Protein AF-A0A845K2T7-F1 (afdb_monomer_lite)

Structure (mmCIF, N/CA/C/O backbone):
data_AF-A0A845K2T7-F1
#
_entry.id   AF-A0A845K2T7-F1
#
loop_
_atom_site.group_PDB
_atom_site.id
_atom_site.type_symbol
_atom_site.label_atom_id
_atom_site.label_alt_id
_atom_site.label_comp_id
_atom_site.label_asym_id
_atom_site.label_entity_id
_atom_site.label_seq_id
_atom_site.pdbx_PDB_ins_code
_atom_site.Cartn_x
_atom_site.Cartn_y
_atom_site.Cartn_z
_atom_site.occupancy
_atom_site.B_iso_or_equiv
_atom_site.auth_seq_id
_atom_site.auth_comp_id
_atom_site.auth_asym_id
_atom_site.auth_atom_id
_atom_site.pdbx_PDB_model_num
ATOM 1 N N . MET A 1 1 ? 11.987 -20.151 -9.238 1.00 46.31 1 MET A N 1
ATOM 2 C CA . MET A 1 1 ? 11.657 -20.018 -10.675 1.00 46.31 1 MET A CA 1
ATOM 3 C C . MET A 1 1 ? 10.766 -18.806 -10.854 1.00 46.31 1 MET A C 1
ATOM 5 O O . MET A 1 1 ? 9.728 -18.728 -10.205 1.00 46.31 1 MET A O 1
ATOM 9 N N . THR A 1 2 ? 11.188 -17.855 -11.682 1.00 58.34 2 THR A N 1
ATOM 10 C CA . THR A 1 2 ? 10.429 -16.642 -12.008 1.00 58.34 2 THR A CA 1
ATOM 11 C C . THR A 1 2 ? 9.110 -17.026 -12.679 1.00 58.34 2 THR A C 1
ATOM 13 O O . THR A 1 2 ? 9.100 -17.749 -13.672 1.00 58.34 2 THR A O 1
ATOM 16 N N . ASN A 1 3 ? 7.977 -16.582 -12.132 1.00 68.25 3 ASN A N 1
ATOM 17 C CA . ASN A 1 3 ? 6.669 -16.871 -12.718 1.00 68.25 3 ASN A CA 1
ATOM 18 C C . ASN A 1 3 ? 6.479 -16.041 -14.001 1.00 68.25 3 ASN A C 1
ATOM 20 O O . ASN A 1 3 ? 6.127 -14.864 -13.932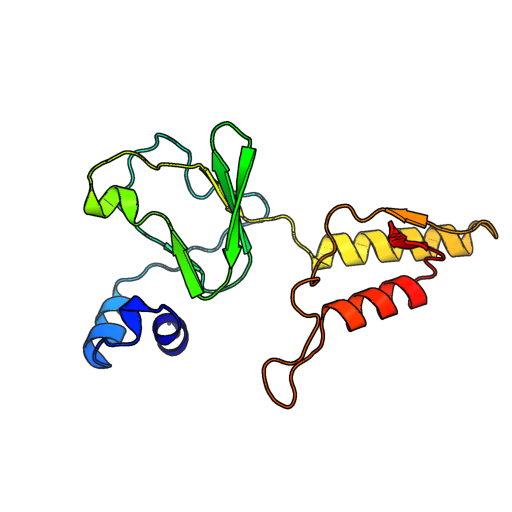 1.00 68.25 3 ASN A O 1
ATOM 24 N N . ILE A 1 4 ? 6.685 -16.664 -15.165 1.00 70.81 4 ILE A N 1
ATOM 25 C CA . ILE A 1 4 ? 6.575 -16.052 -16.505 1.00 70.81 4 ILE A CA 1
ATOM 26 C C . ILE A 1 4 ? 5.217 -15.361 -16.722 1.00 70.81 4 ILE A C 1
ATOM 28 O O . ILE A 1 4 ? 5.139 -14.323 -17.381 1.00 70.81 4 ILE A O 1
ATOM 32 N N . GLN A 1 5 ? 4.140 -15.870 -16.112 1.00 70.50 5 GLN A N 1
ATOM 33 C CA . GLN A 1 5 ? 2.804 -15.264 -16.213 1.00 70.50 5 GLN A CA 1
ATOM 34 C C . GLN A 1 5 ? 2.729 -13.878 -15.559 1.00 70.50 5 GLN A C 1
ATOM 36 O O . GLN A 1 5 ? 1.878 -13.068 -15.924 1.00 70.50 5 GLN A O 1
ATOM 41 N N . SER A 1 6 ? 3.608 -13.583 -14.599 1.00 71.75 6 SER A N 1
ATOM 42 C CA . SER A 1 6 ? 3.699 -12.251 -13.998 1.00 71.75 6 SER A CA 1
ATOM 43 C C . SER A 1 6 ? 4.351 -11.245 -14.948 1.00 71.75 6 SER A C 1
ATOM 45 O O . SER A 1 6 ? 3.901 -10.104 -14.994 1.00 71.75 6 SER A O 1
ATOM 47 N N . LEU A 1 7 ? 5.346 -11.662 -15.742 1.00 77.38 7 LEU A N 1
ATOM 48 C CA . LEU A 1 7 ? 6.029 -10.791 -16.709 1.00 77.38 7 LEU A CA 1
ATOM 49 C C . LEU A 1 7 ? 5.092 -10.358 -17.841 1.00 77.38 7 LEU A C 1
ATOM 51 O O . LEU A 1 7 ? 5.108 -9.200 -18.241 1.00 77.38 7 LEU A O 1
ATOM 55 N N . ARG A 1 8 ? 4.181 -11.241 -18.270 1.00 80.75 8 ARG A N 1
ATOM 56 C CA . ARG A 1 8 ? 3.119 -10.907 -19.235 1.00 80.75 8 ARG A CA 1
ATOM 57 C C . ARG A 1 8 ? 2.141 -9.834 -18.753 1.00 80.75 8 ARG A C 1
ATOM 59 O O . ARG A 1 8 ? 1.311 -9.413 -19.539 1.00 80.75 8 ARG A O 1
ATOM 66 N N . LYS A 1 9 ? 2.163 -9.409 -17.489 1.00 74.94 9 LYS A N 1
ATOM 67 C CA . LYS A 1 9 ? 1.293 -8.315 -17.023 1.00 74.94 9 LYS A CA 1
ATOM 68 C C . LYS A 1 9 ? 1.885 -6.935 -17.273 1.00 74.94 9 LYS A C 1
ATOM 70 O O . LYS A 1 9 ? 1.155 -5.962 -17.169 1.00 74.94 9 LYS A O 1
ATOM 75 N N . VAL A 1 10 ? 3.169 -6.858 -17.607 1.00 78.19 10 VAL A N 1
ATOM 76 C CA . VAL A 1 10 ? 3.847 -5.600 -17.909 1.00 78.19 10 VAL A CA 1
ATOM 77 C C . VAL A 1 10 ? 3.567 -5.230 -19.361 1.00 78.19 10 VAL A C 1
ATOM 79 O O . VAL A 1 10 ? 3.846 -6.027 -20.256 1.00 78.19 10 VAL A O 1
ATOM 82 N N . ASP A 1 11 ? 3.027 -4.035 -19.597 1.00 77.12 11 ASP A N 1
ATOM 83 C CA . ASP A 1 11 ? 2.496 -3.614 -20.903 1.00 77.12 11 ASP A CA 1
ATOM 84 C C . ASP A 1 11 ? 3.467 -3.827 -22.071 1.00 77.12 11 ASP A C 1
ATOM 86 O O . ASP A 1 11 ? 3.087 -4.386 -23.096 1.00 77.12 11 ASP A O 1
ATOM 90 N N . PHE A 1 12 ? 4.744 -3.471 -21.913 1.00 79.69 12 PHE A N 1
ATOM 91 C CA . PHE A 1 12 ? 5.727 -3.626 -22.992 1.00 79.69 12 PHE A CA 1
ATOM 92 C C . PHE A 1 12 ? 6.270 -5.060 -23.146 1.00 79.69 12 PHE A C 1
ATOM 94 O O . PHE A 1 12 ? 6.871 -5.375 -24.170 1.00 79.69 12 PHE A O 1
ATOM 101 N N . LEU A 1 13 ? 6.062 -5.940 -22.157 1.00 83.88 13 LEU A N 1
ATOM 102 C CA . LEU A 1 13 ? 6.457 -7.355 -22.218 1.00 83.88 13 LEU A CA 1
ATOM 103 C C . LEU A 1 13 ? 5.337 -8.253 -22.762 1.00 83.88 13 LEU A C 1
ATOM 105 O O . LEU A 1 13 ? 5.595 -9.392 -23.148 1.00 83.88 13 LEU A O 1
ATOM 109 N N . GLN A 1 14 ? 4.094 -7.764 -22.804 1.00 82.31 14 GLN A N 1
ATOM 110 C CA . GLN A 1 14 ? 2.931 -8.523 -23.276 1.00 82.31 14 GLN A CA 1
ATOM 111 C C . GLN A 1 14 ? 3.095 -9.049 -24.706 1.00 82.31 14 GLN A C 1
ATOM 113 O O . GLN A 1 14 ? 2.651 -10.161 -25.006 1.00 82.31 14 GLN A O 1
ATOM 118 N N . SER A 1 15 ? 3.732 -8.259 -25.571 1.00 84.44 15 SER A N 1
ATOM 119 C CA . SER A 1 15 ? 3.932 -8.556 -26.992 1.00 84.44 15 SER A CA 1
ATOM 120 C C . SER A 1 15 ? 5.115 -9.483 -27.273 1.00 84.44 15 SER A C 1
ATOM 122 O O . SER A 1 15 ? 5.275 -9.925 -28.411 1.00 84.44 15 SER A O 1
ATOM 124 N N . LEU A 1 16 ? 5.940 -9.795 -26.267 1.00 85.31 16 LEU A N 1
ATOM 125 C CA . LEU A 1 16 ? 7.111 -10.637 -26.470 1.00 85.31 16 LEU A CA 1
ATOM 126 C C . LEU A 1 16 ? 6.719 -12.112 -26.701 1.00 85.31 16 LEU A C 1
ATOM 128 O O . LEU A 1 16 ? 5.821 -12.640 -26.026 1.00 85.31 16 LEU A O 1
ATOM 132 N N . PRO A 1 17 ? 7.412 -12.804 -27.627 1.00 89.06 17 PRO A N 1
ATOM 133 C CA . PRO A 1 17 ? 7.324 -14.252 -27.789 1.00 89.06 17 PRO A CA 1
ATOM 134 C C . PRO A 1 17 ? 7.583 -15.016 -26.479 1.00 89.06 17 PRO A C 1
ATOM 136 O O . PRO A 1 17 ? 8.271 -14.533 -25.579 1.00 89.06 17 PRO A O 1
ATOM 139 N N . GLY A 1 18 ? 7.002 -16.213 -26.345 1.00 84.62 18 GLY A N 1
ATOM 140 C CA . GLY A 1 18 ? 7.085 -16.999 -25.104 1.00 84.62 18 GLY A CA 1
ATOM 141 C C . GLY A 1 18 ? 8.514 -17.399 -24.722 1.00 84.62 18 GLY A C 1
ATOM 142 O O . GLY A 1 18 ? 8.890 -17.276 -23.562 1.00 84.62 18 GLY A O 1
ATOM 143 N N . ASP A 1 19 ? 9.313 -17.786 -25.708 1.00 88.06 19 ASP A N 1
ATOM 144 C CA . ASP A 1 19 ? 10.741 -18.091 -25.595 1.00 88.06 19 ASP A CA 1
ATOM 145 C C . ASP A 1 19 ? 11.577 -16.860 -25.202 1.00 88.06 19 ASP A C 1
ATOM 147 O O . ASP A 1 19 ? 12.464 -16.952 -24.353 1.00 88.06 19 ASP A O 1
ATOM 151 N N . ALA A 1 20 ? 11.255 -15.682 -25.745 1.00 85.25 20 ALA A N 1
ATOM 152 C CA . ALA A 1 20 ? 11.899 -14.427 -25.353 1.00 85.25 20 ALA A CA 1
ATOM 153 C C . ALA A 1 20 ? 11.602 -14.061 -23.886 1.00 85.25 20 ALA A C 1
ATOM 155 O O . ALA A 1 20 ? 12.492 -13.612 -23.162 1.00 85.25 20 ALA A O 1
ATOM 156 N N . LEU A 1 21 ? 10.366 -14.287 -23.424 1.00 84.31 21 LEU A N 1
ATOM 157 C CA . LEU A 1 21 ? 9.974 -14.081 -22.025 1.00 84.31 21 LEU A CA 1
ATOM 158 C C . LEU A 1 21 ? 10.633 -15.082 -21.074 1.00 84.31 21 LEU A C 1
ATOM 160 O O . LEU A 1 21 ? 11.005 -14.707 -19.963 1.00 84.31 21 LEU A O 1
ATOM 164 N N . GLU A 1 22 ? 10.773 -16.339 -21.493 1.00 84.94 22 GLU A N 1
ATOM 165 C CA . GLU A 1 22 ? 11.497 -17.366 -20.739 1.00 84.94 22 GLU A CA 1
ATOM 166 C C . GLU A 1 22 ? 12.966 -16.994 -20.567 1.00 84.94 22 GLU A C 1
ATOM 168 O O . GLU A 1 22 ? 13.476 -17.008 -19.446 1.00 84.94 22 GLU A O 1
ATOM 173 N N . ASN A 1 23 ? 13.613 -16.580 -21.656 1.00 86.06 23 ASN A N 1
ATOM 174 C CA . ASN A 1 23 ? 15.002 -16.142 -21.643 1.00 86.06 23 ASN A CA 1
ATOM 175 C C . ASN A 1 23 ? 15.193 -14.891 -20.766 1.00 86.06 23 ASN A C 1
ATOM 177 O O . ASN A 1 23 ? 16.109 -14.832 -19.946 1.00 86.06 23 ASN A O 1
ATOM 181 N N . LEU A 1 24 ? 14.288 -13.911 -20.849 1.00 84.44 24 LEU A N 1
ATOM 182 C CA . LEU A 1 24 ? 14.316 -12.760 -19.946 1.00 84.44 24 LEU A CA 1
ATOM 183 C C . LEU A 1 24 ? 14.172 -13.210 -18.484 1.00 84.44 24 LEU A C 1
ATOM 185 O O . LEU A 1 24 ? 14.981 -12.845 -17.635 1.00 84.44 24 LEU A O 1
ATOM 189 N N . GLY A 1 25 ? 13.186 -14.065 -18.202 1.00 82.88 25 GLY A N 1
ATOM 190 C CA . GLY A 1 25 ? 12.905 -14.573 -16.863 1.00 82.88 25 GLY A CA 1
ATOM 191 C C . GLY A 1 25 ? 14.048 -15.378 -16.239 1.00 82.88 25 GLY A C 1
ATOM 192 O O . GLY A 1 25 ? 14.179 -15.349 -15.013 1.00 82.88 25 GLY A O 1
ATOM 193 N N . SER A 1 26 ? 14.878 -16.058 -17.042 1.00 85.06 26 SER A N 1
ATOM 194 C CA . SER A 1 26 ? 16.061 -16.792 -16.565 1.00 85.06 26 SER A CA 1
ATOM 195 C C . SER A 1 26 ? 17.245 -15.893 -16.210 1.00 85.06 26 SER A C 1
ATOM 197 O O . SER A 1 26 ? 18.111 -16.317 -15.450 1.00 85.06 26 SER A O 1
ATOM 199 N N . HIS A 1 27 ? 17.277 -14.661 -16.725 1.00 86.12 27 HIS A N 1
ATOM 200 C CA . HIS A 1 27 ? 18.320 -13.670 -16.438 1.00 86.12 27 HIS A CA 1
ATOM 201 C C . HIS A 1 27 ? 17.872 -12.600 -15.429 1.00 86.12 27 HIS A C 1
ATOM 203 O O . HIS A 1 27 ? 18.657 -11.730 -15.057 1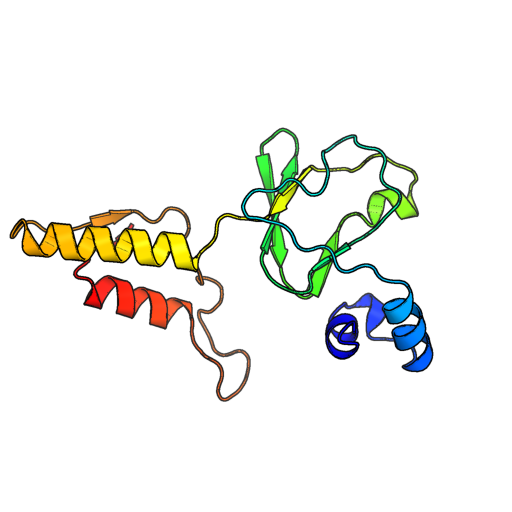.00 86.12 27 HIS A O 1
ATOM 209 N N . CYS A 1 28 ? 16.619 -12.650 -14.969 1.00 85.25 28 CYS A N 1
ATOM 210 C CA . CYS A 1 28 ? 16.121 -11.769 -13.920 1.00 85.25 28 CYS A CA 1
ATOM 211 C C . CYS A 1 28 ? 16.477 -12.293 -12.523 1.00 85.25 28 CYS A C 1
ATOM 213 O O . CYS A 1 28 ? 16.204 -13.447 -12.188 1.00 85.25 28 CYS A O 1
ATOM 215 N N . THR A 1 29 ? 16.965 -11.398 -11.668 1.00 88.00 29 THR A N 1
ATOM 216 C CA . THR A 1 29 ? 17.108 -11.647 -10.230 1.00 88.00 29 THR A CA 1
ATOM 217 C C . THR A 1 29 ? 15.855 -11.179 -9.499 1.00 88.00 29 THR A C 1
ATOM 219 O O . THR A 1 29 ? 15.371 -10.067 -9.717 1.00 88.00 29 THR A O 1
ATOM 222 N N . VAL A 1 30 ? 15.318 -12.023 -8.617 1.00 87.38 30 VAL A N 1
ATOM 223 C CA . VAL A 1 30 ? 14.222 -11.634 -7.723 1.00 87.38 30 VAL A CA 1
ATOM 224 C C . VAL A 1 30 ? 14.818 -10.931 -6.509 1.00 87.38 30 VAL A C 1
ATOM 226 O O . VAL A 1 30 ? 15.630 -11.515 -5.796 1.00 87.38 30 VAL A O 1
ATOM 229 N N . HIS A 1 31 ? 14.403 -9.687 -6.282 1.00 89.12 31 HIS A N 1
ATOM 230 C CA . HIS A 1 31 ? 14.760 -8.914 -5.097 1.00 89.12 31 HIS A CA 1
ATOM 231 C C . HIS A 1 31 ? 13.560 -8.853 -4.155 1.00 89.12 31 HIS A C 1
ATOM 233 O O . HIS A 1 31 ? 12.506 -8.332 -4.523 1.00 89.12 31 HIS A O 1
ATOM 239 N N . GLU A 1 32 ? 13.728 -9.378 -2.946 1.00 90.38 32 GLU A N 1
ATOM 240 C CA . GLU A 1 32 ? 12.775 -9.194 -1.856 1.00 90.38 32 GLU A CA 1
ATOM 241 C C . GLU A 1 32 ? 13.215 -7.993 -1.022 1.00 90.38 32 GLU A C 1
ATOM 243 O O . GLU A 1 32 ? 14.387 -7.861 -0.673 1.00 90.38 32 GLU A O 1
ATOM 248 N N . LEU A 1 33 ? 12.276 -7.090 -0.750 1.00 89.62 33 LEU A N 1
ATOM 249 C CA . LEU A 1 33 ? 12.515 -5.910 0.069 1.00 89.62 33 LEU A CA 1
ATOM 250 C C . LEU A 1 33 ? 11.806 -6.090 1.401 1.00 89.62 33 LEU A C 1
ATOM 252 O O . LEU A 1 33 ? 10.607 -6.378 1.436 1.00 89.62 33 LEU A O 1
ATOM 256 N N . GLU A 1 34 ? 12.537 -5.859 2.487 1.00 89.06 34 GLU A N 1
ATOM 257 C CA . GLU A 1 34 ? 11.918 -5.669 3.791 1.00 89.06 34 GLU A CA 1
ATOM 258 C C . GLU A 1 34 ? 11.117 -4.364 3.810 1.00 89.06 34 GLU A C 1
ATOM 260 O O . GLU A 1 34 ? 11.187 -3.538 2.896 1.00 89.06 34 GLU A O 1
ATOM 265 N N . LYS A 1 35 ? 10.316 -4.178 4.856 1.00 85.44 35 LYS A N 1
ATOM 266 C CA . LYS A 1 35 ? 9.468 -2.996 5.037 1.00 85.44 35 LYS A CA 1
ATOM 267 C C . LYS A 1 35 ? 10.337 -1.744 5.124 1.00 85.44 35 LYS A C 1
ATOM 269 O O . LYS A 1 35 ? 11.391 -1.768 5.747 1.00 85.44 35 LYS A O 1
ATOM 274 N N . GLU A 1 36 ? 9.890 -0.668 4.484 1.00 87.25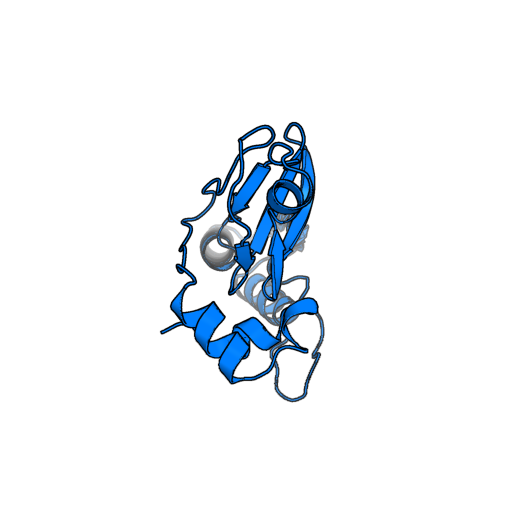 36 GLU A N 1
ATOM 275 C CA . GLU A 1 36 ? 10.574 0.637 4.465 1.00 87.25 36 GLU A CA 1
ATOM 276 C 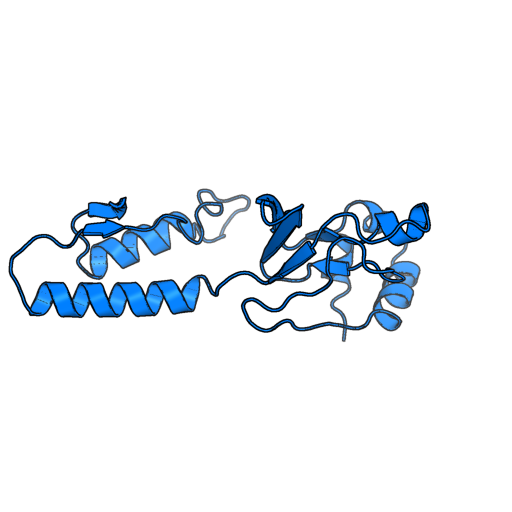C . GLU A 1 36 ? 12.011 0.642 3.913 1.00 87.25 36 GLU A C 1
ATOM 278 O O . GLU A 1 36 ? 12.732 1.632 4.040 1.00 87.25 36 GLU A O 1
ATOM 283 N N . THR A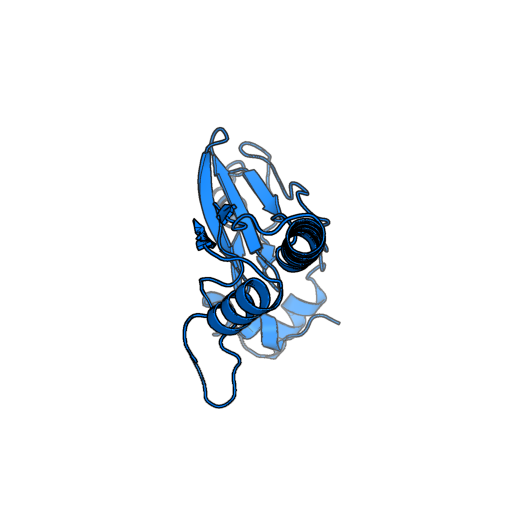 1 37 ? 12.425 -0.432 3.245 1.00 93.62 37 THR A N 1
ATOM 284 C CA . THR A 1 37 ? 13.743 -0.532 2.622 1.00 93.62 37 THR A CA 1
ATOM 285 C C . THR A 1 37 ? 13.797 0.327 1.366 1.00 93.62 37 THR A C 1
ATOM 287 O O . THR A 1 37 ? 12.948 0.219 0.477 1.00 93.62 37 THR A O 1
ATOM 290 N N . VAL A 1 38 ? 14.821 1.175 1.280 1.00 94.75 38 VAL A N 1
ATOM 291 C CA . VAL A 1 38 ? 15.131 1.957 0.080 1.00 94.75 38 VAL A CA 1
ATOM 292 C C . VAL A 1 38 ? 15.767 1.035 -0.958 1.00 94.75 38 VAL A C 1
ATOM 294 O O . VAL A 1 38 ? 16.798 0.426 -0.696 1.00 94.75 38 VAL A O 1
ATOM 297 N N . LEU A 1 39 ? 15.145 0.937 -2.132 1.00 95.19 39 LEU A N 1
ATOM 298 C CA . LEU A 1 39 ? 15.660 0.165 -3.261 1.00 95.19 39 LEU A CA 1
ATOM 299 C C . LEU A 1 39 ? 16.785 0.917 -3.988 1.00 95.19 39 LEU A C 1
ATOM 301 O O . LEU A 1 39 ? 17.774 0.301 -4.367 1.00 95.19 39 LEU A O 1
ATOM 305 N N . PHE A 1 40 ? 16.616 2.225 -4.195 1.00 95.69 40 PHE A N 1
ATOM 306 C CA . PHE A 1 40 ? 17.641 3.144 -4.708 1.00 95.69 40 PHE A CA 1
ATOM 307 C C . PHE A 1 40 ? 17.267 4.594 -4.382 1.00 95.69 40 PHE A C 1
ATOM 309 O O . PHE A 1 40 ? 16.091 4.894 -4.133 1.00 95.69 40 PHE A O 1
ATOM 316 N N . GLN A 1 41 ? 18.254 5.491 -4.401 1.00 96.12 41 GLN A N 1
ATOM 317 C CA . GLN A 1 41 ? 18.069 6.915 -4.092 1.00 96.12 41 GLN A CA 1
ATOM 318 C C . GLN A 1 41 ? 18.058 7.806 -5.338 1.00 96.12 41 GLN A C 1
ATOM 320 O O . GLN A 1 41 ? 18.645 7.469 -6.363 1.00 96.12 41 GLN A O 1
ATOM 325 N N . ASP A 1 42 ? 17.395 8.962 -5.241 1.00 95.38 42 ASP A N 1
ATOM 326 C CA . ASP A 1 42 ? 17.488 10.038 -6.235 1.00 95.38 42 ASP A CA 1
ATOM 327 C C . ASP A 1 42 ? 18.951 10.476 -6.417 1.00 95.38 42 ASP A C 1
ATOM 329 O O . ASP A 1 42 ? 19.690 10.634 -5.445 1.00 95.38 42 ASP A O 1
ATOM 333 N N . GLY A 1 43 ? 19.376 10.643 -7.667 1.00 93.62 43 GLY A N 1
ATOM 334 C CA . GLY A 1 43 ? 20.749 10.995 -8.024 1.00 93.62 43 GLY A CA 1
ATOM 335 C C . GLY A 1 43 ? 21.756 9.838 -8.015 1.00 93.62 43 GLY A C 1
ATOM 336 O O . GLY A 1 43 ? 22.903 10.055 -8.401 1.00 93.62 43 GLY A O 1
ATOM 337 N N . GLU A 1 44 ? 21.367 8.621 -7.626 1.00 94.25 44 GLU A N 1
ATOM 338 C CA . GLU A 1 44 ? 22.241 7.442 -7.700 1.00 94.25 44 GLU A CA 1
ATOM 339 C C . GLU A 1 44 ? 22.433 6.983 -9.158 1.00 94.25 44 GLU A C 1
ATOM 341 O O . GLU A 1 44 ? 21.517 7.072 -9.975 1.00 94.25 44 GLU A O 1
ATOM 346 N N . GLU A 1 45 ? 23.607 6.465 -9.519 1.00 93.00 45 GLU A N 1
ATOM 347 C CA . GLU A 1 45 ? 23.804 5.842 -10.835 1.00 93.00 45 GLU A CA 1
ATOM 348 C C . GLU A 1 45 ? 23.042 4.511 -10.921 1.00 93.00 45 GLU A C 1
ATOM 350 O O . GLU A 1 45 ? 23.081 3.688 -10.007 1.00 93.00 45 GLU A O 1
ATOM 355 N N . GLY A 1 46 ? 22.324 4.280 -12.023 1.00 87.38 46 GLY A N 1
ATOM 356 C CA . GLY A 1 46 ? 21.412 3.142 -12.147 1.00 87.38 46 GLY A CA 1
ATOM 357 C C . GLY A 1 46 ? 21.612 2.333 -13.422 1.00 87.38 46 GLY A C 1
ATOM 358 O O . GLY A 1 46 ? 21.291 2.809 -14.506 1.00 87.38 46 GLY A O 1
ATOM 359 N N . SER A 1 47 ? 22.019 1.070 -13.294 1.00 88.19 47 SER A N 1
ATOM 360 C CA . SER A 1 47 ? 22.219 0.139 -14.421 1.00 88.19 47 SER A CA 1
ATOM 361 C C . SER A 1 47 ? 21.148 -0.952 -14.546 1.00 88.19 47 SER A C 1
ATOM 363 O O . SER A 1 47 ? 21.265 -1.837 -15.392 1.00 88.19 47 SER A O 1
ATOM 365 N N . SER A 1 48 ? 20.082 -0.871 -13.745 1.00 90.06 48 SER A N 1
ATOM 366 C CA . SER A 1 48 ? 19.007 -1.872 -13.709 1.00 90.06 48 SER A CA 1
ATOM 367 C C . SER A 1 48 ? 17.628 -1.225 -13.683 1.00 90.06 48 SER A C 1
ATOM 369 O O . SER A 1 48 ? 17.443 -0.180 -13.053 1.00 90.06 48 SER A O 1
ATOM 371 N N . MET A 1 49 ? 16.645 -1.886 -14.291 1.00 90.94 49 MET A N 1
ATOM 372 C CA . MET A 1 49 ? 15.224 -1.602 -14.085 1.00 90.94 49 MET A CA 1
ATOM 373 C C . MET A 1 49 ? 14.576 -2.718 -13.271 1.00 90.94 49 MET A C 1
ATOM 375 O O . MET A 1 49 ? 15.059 -3.850 -13.263 1.00 90.94 49 MET A O 1
ATOM 379 N N . TYR A 1 50 ? 13.461 -2.405 -12.620 1.00 92.19 50 TYR A N 1
ATOM 380 C CA . TYR A 1 50 ? 12.743 -3.349 -11.772 1.00 92.19 50 TYR A CA 1
ATOM 381 C C . TYR A 1 50 ? 11.288 -3.447 -12.199 1.00 92.19 50 TYR A C 1
ATOM 383 O O . TYR A 1 50 ? 10.665 -2.454 -12.571 1.00 92.19 50 TYR A O 1
ATOM 391 N N . ILE A 1 51 ? 10.749 -4.659 -12.103 1.00 90.19 51 ILE A N 1
ATOM 392 C CA . ILE A 1 51 ? 9.336 -4.965 -12.316 1.00 90.19 51 ILE A CA 1
ATOM 393 C C . ILE A 1 51 ? 8.758 -5.382 -10.972 1.00 90.19 51 ILE A C 1
ATOM 395 O O . ILE A 1 51 ? 9.297 -6.264 -10.300 1.00 90.19 51 ILE A O 1
ATOM 399 N N . ILE A 1 52 ? 7.638 -4.783 -10.586 1.00 90.19 52 ILE A N 1
ATOM 400 C CA . ILE A 1 52 ? 7.010 -5.072 -9.301 1.00 90.19 52 ILE A CA 1
ATOM 401 C C . ILE A 1 52 ? 6.142 -6.321 -9.453 1.00 90.19 52 ILE A C 1
ATOM 403 O O . ILE A 1 52 ? 5.094 -6.314 -10.100 1.00 90.19 52 ILE A O 1
ATOM 407 N N . LEU A 1 53 ? 6.575 -7.423 -8.843 1.00 85.31 53 LEU A N 1
ATOM 408 C CA . LEU A 1 53 ? 5.849 -8.699 -8.886 1.00 85.31 53 LEU A CA 1
ATOM 409 C C . LEU A 1 53 ? 4.734 -8.781 -7.830 1.00 85.31 53 LEU A C 1
ATOM 411 O O . LEU A 1 53 ? 3.727 -9.480 -8.025 1.00 85.31 53 LEU A O 1
ATOM 415 N N . SER A 1 54 ? 4.906 -8.061 -6.722 1.00 81.94 54 SER A N 1
ATOM 416 C CA . SER A 1 54 ? 3.988 -7.981 -5.585 1.00 81.94 54 SER A CA 1
ATOM 417 C C . SER A 1 54 ? 4.321 -6.781 -4.701 1.00 81.94 54 SER A C 1
ATOM 419 O O . SER A 1 54 ? 5.445 -6.290 -4.726 1.00 81.94 54 SER A O 1
ATOM 421 N N . GLY A 1 55 ? 3.356 -6.366 -3.882 1.00 83.25 55 GLY A N 1
ATOM 422 C CA . GLY A 1 55 ? 3.528 -5.258 -2.947 1.00 83.25 55 GLY A CA 1
ATOM 423 C C . GLY A 1 55 ? 3.311 -3.889 -3.585 1.00 83.25 55 GLY A C 1
ATOM 424 O O . GLY A 1 55 ? 2.734 -3.761 -4.670 1.00 83.25 55 GLY A O 1
ATOM 425 N N . GLU A 1 56 ? 3.749 -2.878 -2.851 1.00 87.69 56 GLU A N 1
ATOM 426 C CA . GLU A 1 56 ? 3.637 -1.467 -3.185 1.00 87.69 56 GLU A CA 1
ATOM 427 C C . GLU A 1 56 ? 4.986 -0.800 -2.903 1.00 87.69 56 GLU A C 1
ATOM 429 O O . GLU A 1 56 ? 5.639 -1.098 -1.900 1.00 87.69 56 GLU A O 1
ATOM 434 N N . LEU A 1 57 ? 5.398 0.097 -3.794 1.00 92.69 57 LEU A N 1
ATOM 435 C CA . LEU A 1 57 ? 6.573 0.941 -3.627 1.00 92.69 57 LEU A CA 1
ATOM 436 C C . LEU A 1 57 ? 6.152 2.410 -3.648 1.00 92.69 57 LEU A C 1
ATOM 438 O O . LEU A 1 57 ? 5.297 2.817 -4.438 1.00 92.69 57 LEU A O 1
ATOM 442 N N . ILE A 1 58 ? 6.786 3.210 -2.802 1.00 93.75 58 ILE A N 1
ATOM 443 C CA . ILE A 1 58 ? 6.674 4.667 -2.796 1.00 93.75 58 ILE A CA 1
ATOM 444 C C . ILE A 1 58 ? 7.805 5.236 -3.644 1.00 93.75 58 ILE A C 1
ATOM 446 O O . ILE A 1 58 ? 8.964 4.857 -3.474 1.00 93.75 58 ILE A O 1
ATOM 450 N N . VAL A 1 59 ? 7.457 6.165 -4.528 1.00 95.50 59 VAL A N 1
ATOM 451 C CA . VAL A 1 59 ? 8.388 6.959 -5.326 1.00 95.50 59 VAL A CA 1
ATOM 452 C C . VAL A 1 59 ? 8.381 8.377 -4.772 1.00 95.50 59 VAL A C 1
ATOM 454 O O . VAL A 1 59 ? 7.331 9.026 -4.731 1.00 95.50 59 VAL A O 1
ATOM 457 N N . SER A 1 60 ? 9.541 8.870 -4.356 1.00 95.94 60 SER A N 1
ATOM 458 C CA . SER A 1 60 ? 9.693 10.210 -3.798 1.00 95.94 60 SER A CA 1
ATOM 459 C C . SER A 1 60 ? 10.820 10.991 -4.458 1.00 95.94 60 SER A C 1
ATOM 461 O O . SER A 1 60 ? 11.820 10.430 -4.895 1.00 95.94 60 SER A O 1
ATOM 463 N N . LYS A 1 61 ? 10.660 12.310 -4.517 1.00 94.25 61 LYS A N 1
ATOM 464 C CA . LYS A 1 61 ? 11.666 13.250 -5.003 1.00 94.25 61 LYS A CA 1
ATOM 465 C C . LYS A 1 61 ? 11.805 14.387 -4.005 1.00 94.25 61 LYS A C 1
ATOM 467 O O . LYS A 1 61 ? 10.791 14.907 -3.551 1.00 94.25 61 LYS A O 1
ATOM 472 N N . ASP A 1 62 ? 13.036 14.710 -3.613 1.00 91.56 62 ASP A N 1
ATOM 473 C CA . ASP A 1 62 ? 13.317 15.717 -2.576 1.00 91.56 62 ASP A CA 1
ATOM 474 C C . ASP A 1 62 ? 12.529 15.473 -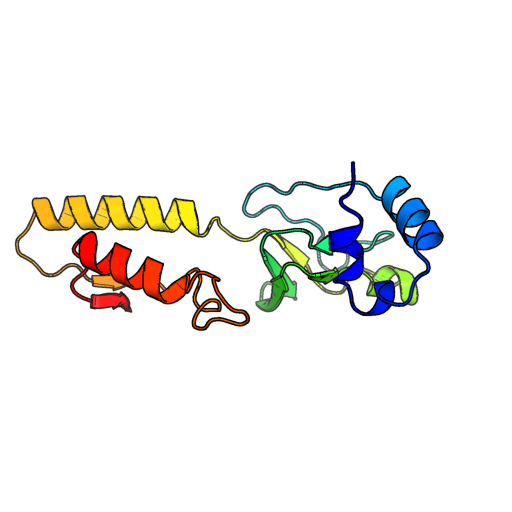1.268 1.00 91.56 62 ASP A C 1
ATOM 476 O O . ASP A 1 62 ? 12.053 16.390 -0.605 1.00 91.56 62 ASP A O 1
ATOM 480 N N . GLY A 1 63 ? 12.327 14.196 -0.919 1.00 87.38 63 GLY A N 1
ATOM 481 C CA . GLY A 1 63 ? 11.538 13.774 0.245 1.00 87.38 63 GLY A CA 1
ATOM 482 C C . GLY A 1 63 ? 10.015 13.833 0.064 1.00 87.38 63 GLY A C 1
ATOM 483 O O . GLY A 1 63 ? 9.287 13.334 0.919 1.00 87.38 63 GLY A O 1
ATOM 484 N N . ILE A 1 64 ? 9.519 14.370 -1.051 1.00 91.38 64 ILE A N 1
ATOM 485 C CA . ILE A 1 64 ? 8.091 14.470 -1.361 1.00 91.38 64 ILE A CA 1
ATOM 486 C C . ILE A 1 64 ? 7.652 13.213 -2.110 1.00 91.38 64 ILE A C 1
ATOM 488 O O . ILE A 1 64 ? 8.229 12.861 -3.137 1.00 91.38 64 ILE A O 1
ATOM 492 N N . GLU A 1 65 ? 6.624 12.522 -1.616 1.00 92.62 65 GLU A N 1
ATOM 493 C CA . GLU A 1 65 ? 6.008 11.407 -2.339 1.00 92.62 65 GLU A CA 1
ATOM 494 C C . GLU A 1 65 ? 5.333 11.927 -3.617 1.00 92.62 65 GLU A C 1
ATOM 496 O O . GLU A 1 65 ? 4.393 12.717 -3.558 1.00 92.62 65 GLU A O 1
ATOM 501 N N . ILE A 1 66 ? 5.823 11.482 -4.777 1.00 94.44 66 ILE A N 1
ATOM 502 C CA . ILE A 1 66 ? 5.317 11.902 -6.091 1.00 94.44 66 ILE A CA 1
ATOM 503 C C . ILE A 1 66 ? 4.429 10.842 -6.737 1.00 94.44 66 ILE A C 1
ATOM 505 O O . ILE A 1 66 ? 3.598 11.166 -7.585 1.00 94.44 66 ILE A O 1
ATOM 509 N N . ALA A 1 67 ? 4.604 9.572 -6.365 1.00 91.00 67 ALA A N 1
ATOM 510 C CA . ALA A 1 67 ? 3.752 8.492 -6.829 1.00 91.00 67 ALA A CA 1
ATOM 511 C C . ALA A 1 67 ? 3.896 7.226 -5.978 1.00 91.00 67 ALA A C 1
ATOM 513 O O . ALA A 1 67 ? 4.885 7.022 -5.278 1.00 91.00 67 ALA A O 1
ATOM 514 N N . ARG A 1 68 ? 2.939 6.315 -6.149 1.00 91.19 68 ARG A N 1
ATOM 515 C CA . ARG A 1 68 ? 3.033 4.915 -5.724 1.00 91.19 68 ARG A CA 1
ATOM 516 C C . ARG A 1 68 ? 3.072 4.002 -6.943 1.00 91.19 68 ARG A C 1
ATOM 518 O O . ARG A 1 68 ? 2.546 4.350 -8.006 1.00 91.19 68 ARG A O 1
ATOM 525 N N . ARG A 1 69 ? 3.731 2.858 -6.797 1.00 92.00 69 ARG A N 1
ATOM 526 C CA . ARG A 1 69 ? 3.869 1.826 -7.827 1.00 92.00 69 ARG A CA 1
ATOM 527 C C . ARG A 1 69 ? 3.447 0.484 -7.257 1.00 92.00 69 ARG A C 1
ATOM 529 O O . ARG A 1 69 ? 3.755 0.169 -6.111 1.00 92.00 69 ARG A O 1
ATOM 536 N N . TYR A 1 70 ? 2.734 -0.293 -8.053 1.00 88.31 70 TYR A N 1
ATOM 537 C CA . TYR A 1 70 ? 2.087 -1.530 -7.636 1.00 88.31 70 TYR A CA 1
ATOM 538 C C . TYR A 1 70 ? 2.513 -2.687 -8.526 1.00 88.31 70 TYR A C 1
ATOM 540 O O . TYR A 1 70 ? 3.217 -2.523 -9.519 1.00 88.31 70 TYR A O 1
ATOM 548 N N . LYS A 1 71 ? 2.044 -3.885 -8.179 1.00 86.00 71 LYS A N 1
ATOM 549 C CA . LYS A 1 71 ? 2.213 -5.076 -9.007 1.00 86.00 71 LYS A CA 1
ATOM 550 C C . LYS A 1 71 ? 1.873 -4.816 -10.482 1.00 86.00 71 LYS A C 1
ATOM 552 O O . LYS A 1 71 ? 0.737 -4.471 -10.794 1.00 86.00 71 LYS A O 1
ATOM 557 N N . GLY A 1 72 ? 2.821 -5.122 -11.364 1.00 83.69 72 GLY A N 1
ATOM 558 C CA . GLY A 1 72 ? 2.716 -4.928 -12.812 1.00 83.69 72 GLY A CA 1
ATOM 559 C C . GLY A 1 72 ? 3.379 -3.642 -13.307 1.00 83.69 72 GLY A C 1
ATOM 560 O O . GLY A 1 72 ? 3.771 -3.593 -14.470 1.00 83.69 72 GLY A O 1
ATOM 561 N N . ASP A 1 73 ? 3.581 -2.657 -12.430 1.00 89.19 73 ASP A N 1
ATOM 562 C CA . ASP A 1 73 ? 4.345 -1.460 -12.764 1.00 89.19 73 ASP A CA 1
ATOM 563 C C . ASP A 1 73 ? 5.850 -1.772 -12.820 1.00 89.19 73 ASP A C 1
ATOM 565 O O . ASP A 1 73 ? 6.344 -2.760 -12.260 1.00 89.19 73 ASP A O 1
ATOM 569 N N . TYR A 1 74 ? 6.592 -0.882 -13.472 1.00 90.88 74 TYR A N 1
ATOM 570 C CA . TYR A 1 74 ? 8.047 -0.909 -13.548 1.00 90.88 74 TYR A CA 1
ATOM 571 C C . TYR A 1 74 ? 8.641 0.443 -13.140 1.00 90.88 74 TYR A C 1
ATOM 573 O O . TYR A 1 74 ? 7.953 1.468 -13.128 1.00 90.88 74 TYR A O 1
ATOM 581 N N . ILE A 1 75 ? 9.917 0.421 -12.760 1.00 93.25 75 ILE A N 1
ATOM 582 C CA . ILE A 1 75 ? 10.681 1.587 -12.305 1.00 93.25 75 ILE A CA 1
ATOM 583 C C . ILE A 1 75 ? 12.148 1.477 -12.722 1.00 93.25 75 ILE A C 1
ATOM 585 O O . ILE A 1 75 ? 12.671 0.383 -12.952 1.00 93.25 75 ILE A O 1
ATOM 589 N N . GLY A 1 76 ? 12.843 2.613 -12.716 1.00 90.81 76 GLY A N 1
ATOM 590 C CA . GLY A 1 76 ? 14.286 2.664 -12.944 1.00 90.81 76 GLY A CA 1
ATOM 591 C C . GLY A 1 76 ? 14.688 2.495 -14.412 1.00 90.81 76 GLY A C 1
ATOM 592 O O . GLY A 1 76 ? 15.868 2.370 -14.711 1.00 90.81 76 GLY A O 1
ATOM 593 N N . GLU A 1 77 ? 13.729 2.521 -15.331 1.00 90.25 77 GLU A N 1
ATOM 594 C CA . GLU A 1 77 ? 13.938 2.447 -16.776 1.00 90.25 77 GLU A CA 1
ATOM 595 C C . GLU A 1 77 ? 14.656 3.684 -17.328 1.00 90.25 77 GLU A C 1
ATOM 597 O O . GLU A 1 77 ? 15.439 3.585 -18.272 1.00 90.25 77 GLU A O 1
ATOM 602 N N . MET A 1 78 ? 14.434 4.854 -16.721 1.00 85.88 78 MET A N 1
ATOM 603 C CA . MET A 1 78 ? 14.983 6.119 -17.216 1.00 85.88 78 MET A CA 1
ATOM 604 C C . MET A 1 78 ? 16.514 6.150 -17.206 1.00 85.88 78 MET A C 1
ATOM 606 O O . MET A 1 78 ? 17.118 6.728 -18.113 1.00 85.88 78 MET A O 1
ATOM 610 N N . SER A 1 79 ? 17.144 5.515 -16.213 1.00 86.38 79 SER A N 1
ATOM 611 C CA . SER A 1 79 ? 18.606 5.486 -16.123 1.00 86.38 79 SER A CA 1
ATOM 612 C C . SER A 1 79 ? 19.234 4.616 -17.216 1.00 86.38 79 SER A C 1
ATOM 614 O O . SER A 1 79 ? 20.349 4.892 -17.648 1.00 86.38 79 SER A O 1
ATOM 616 N N . LEU A 1 80 ? 18.484 3.643 -17.750 1.00 84.88 80 LEU A N 1
ATOM 617 C CA . LEU A 1 80 ? 18.920 2.792 -18.860 1.00 84.88 80 LEU A CA 1
ATOM 618 C C . LEU A 1 80 ? 18.826 3.490 -20.220 1.00 84.88 80 LEU A C 1
ATOM 620 O O . LEU A 1 80 ? 19.711 3.336 -21.054 1.00 84.88 80 LEU A O 1
ATOM 624 N N . VAL A 1 81 ? 17.751 4.246 -20.458 1.00 79.88 81 VAL A N 1
ATOM 625 C CA . VAL A 1 81 ? 17.480 4.855 -21.775 1.00 79.88 81 VAL A CA 1
ATOM 626 C C . VAL A 1 81 ? 18.309 6.124 -22.001 1.00 79.88 81 VAL A C 1
ATOM 628 O O . VAL A 1 81 ? 18.631 6.454 -23.140 1.00 79.88 81 VAL A O 1
ATOM 631 N N . GLY A 1 82 ? 18.652 6.847 -20.931 1.00 73.75 82 GLY A N 1
ATOM 632 C CA . GLY A 1 82 ? 19.293 8.161 -21.027 1.00 73.75 82 GLY A CA 1
ATOM 633 C C . GLY A 1 82 ? 20.680 8.288 -20.404 1.00 73.75 82 GLY A C 1
ATOM 634 O O . GLY A 1 82 ? 21.213 9.393 -20.457 1.00 73.75 82 GLY A O 1
ATOM 635 N N . ALA A 1 83 ? 21.227 7.231 -19.783 1.00 75.69 83 ALA A N 1
ATOM 636 C CA . ALA A 1 83 ? 22.441 7.298 -18.953 1.00 75.69 83 ALA A CA 1
ATOM 637 C C . ALA A 1 83 ? 22.403 8.472 -17.951 1.00 75.69 83 ALA A C 1
ATOM 639 O O . ALA A 1 83 ? 23.379 9.193 -17.755 1.00 75.69 83 ALA A O 1
ATOM 640 N N . LYS A 1 84 ? 21.217 8.712 -17.380 1.00 85.31 84 LYS A N 1
ATOM 641 C CA . LYS A 1 84 ? 20.988 9.718 -16.343 1.00 85.31 84 LYS A CA 1
ATOM 642 C C . LYS A 1 84 ? 20.926 9.020 -14.985 1.00 85.31 84 LYS A C 1
ATOM 644 O O . LYS A 1 84 ? 20.416 7.896 -14.930 1.00 85.31 84 LYS A O 1
ATOM 649 N N . PRO A 1 85 ? 21.333 9.692 -13.898 1.00 91.56 85 PRO A N 1
ATOM 650 C CA . PRO A 1 85 ? 21.092 9.189 -12.555 1.00 91.56 85 PRO A CA 1
ATOM 651 C C . PRO A 1 85 ? 19.603 8.906 -12.303 1.00 91.56 85 PRO A C 1
ATOM 653 O O . PRO A 1 85 ? 18.723 9.419 -13.008 1.00 91.56 85 PRO A O 1
ATOM 656 N N . ARG A 1 86 ? 19.309 8.092 -11.285 1.00 94.38 86 ARG A N 1
ATOM 657 C CA . ARG A 1 86 ? 17.951 7.843 -10.788 1.00 94.38 86 ARG A CA 1
ATOM 658 C C . ARG A 1 86 ? 17.242 9.178 -10.586 1.00 94.38 86 ARG A C 1
ATOM 660 O O . ARG A 1 86 ? 17.786 10.081 -9.972 1.00 94.38 86 ARG A O 1
ATOM 667 N N . SER A 1 87 ? 16.028 9.299 -11.113 1.00 92.69 87 SER A N 1
ATOM 668 C CA . SER A 1 87 ? 15.265 10.554 -11.108 1.00 92.69 87 SER A CA 1
ATOM 669 C C . SER A 1 87 ? 14.456 10.799 -9.829 1.00 92.69 87 SER A C 1
ATOM 671 O O . SER A 1 87 ? 13.771 11.823 -9.739 1.00 92.69 87 SER A O 1
ATOM 673 N N . ALA A 1 88 ? 14.417 9.793 -8.950 1.00 95.31 88 ALA A N 1
ATOM 674 C CA . ALA A 1 88 ? 13.636 9.728 -7.724 1.00 95.31 88 ALA A CA 1
ATOM 675 C C . ALA A 1 88 ? 14.159 8.591 -6.827 1.00 95.31 88 ALA A C 1
ATOM 677 O O . ALA A 1 88 ? 14.705 7.601 -7.320 1.00 95.31 88 ALA A O 1
ATOM 678 N N . THR A 1 89 ? 13.908 8.706 -5.527 1.00 96.50 89 THR A N 1
ATOM 679 C CA . THR A 1 89 ? 14.101 7.647 -4.535 1.00 96.50 89 THR A CA 1
ATOM 680 C C . THR A 1 89 ? 12.921 6.685 -4.581 1.00 96.50 89 THR A C 1
ATOM 682 O O . THR A 1 89 ? 11.766 7.109 -4.656 1.00 96.50 89 THR A O 1
ATOM 685 N N . VAL A 1 90 ? 13.190 5.382 -4.496 1.00 96.12 90 VAL A N 1
ATOM 686 C CA . VAL A 1 90 ? 12.143 4.362 -4.388 1.00 96.12 90 VAL A CA 1
ATOM 687 C C . VAL A 1 90 ? 12.354 3.510 -3.151 1.00 96.12 90 VAL A C 1
ATOM 689 O O . VAL A 1 90 ? 13.456 3.027 -2.906 1.00 96.12 90 VAL A O 1
ATOM 692 N N . LYS A 1 91 ? 11.285 3.292 -2.383 1.00 94.75 91 LYS A N 1
ATOM 693 C CA . LYS A 1 91 ? 11.298 2.442 -1.187 1.00 94.75 91 LYS A CA 1
ATOM 694 C C . LYS A 1 91 ? 10.053 1.573 -1.079 1.00 94.75 91 LYS A C 1
ATOM 696 O O . LYS A 1 91 ? 8.996 1.939 -1.594 1.00 94.75 91 LYS A O 1
ATOM 701 N N . SER A 1 92 ? 10.160 0.443 -0.391 1.00 91.00 92 SER A N 1
ATOM 702 C CA . SER A 1 92 ? 8.991 -0.356 -0.014 1.00 91.00 92 SER A CA 1
ATOM 703 C C . SER A 1 92 ? 8.128 0.379 1.016 1.00 91.00 92 SER A C 1
ATOM 705 O O . SER A 1 92 ? 8.600 1.242 1.762 1.00 91.00 92 SER A O 1
ATOM 707 N N . THR A 1 93 ? 6.830 0.080 1.032 1.00 84.62 93 THR A N 1
ATOM 708 C CA . THR A 1 93 ? 5.901 0.694 1.987 1.00 84.62 93 THR A CA 1
ATOM 709 C C . THR A 1 93 ? 5.928 0.008 3.345 1.00 84.62 93 THR A C 1
ATOM 711 O O . THR A 1 93 ? 6.451 -1.097 3.507 1.00 84.62 93 THR A O 1
ATOM 714 N N . MET A 1 94 ? 5.278 0.644 4.321 1.00 76.06 94 MET A N 1
ATOM 715 C CA . MET A 1 94 ? 4.877 -0.052 5.533 1.00 76.06 94 MET A CA 1
ATOM 716 C C . MET A 1 94 ? 3.925 -1.219 5.216 1.00 76.06 94 MET A C 1
ATOM 718 O O . MET A 1 94 ? 3.146 -1.157 4.254 1.00 76.06 94 MET A O 1
ATOM 722 N N . PRO A 1 95 ? 3.957 -2.274 6.041 1.00 70.56 95 PRO A N 1
ATOM 723 C CA . PRO A 1 95 ? 3.043 -3.398 5.933 1.00 70.56 95 PRO A CA 1
ATOM 724 C C . PRO A 1 95 ? 1.612 -2.985 6.261 1.00 70.56 95 PRO A C 1
ATOM 726 O O . PRO A 1 95 ? 1.290 -2.604 7.383 1.00 70.56 95 PRO A O 1
ATOM 729 N N . THR A 1 96 ? 0.711 -3.113 5.296 1.00 74.69 96 THR A N 1
ATOM 730 C CA . THR A 1 96 ? -0.687 -2.744 5.528 1.00 74.69 96 THR A CA 1
ATOM 731 C C . THR A 1 96 ? -1.394 -3.682 6.514 1.00 74.69 96 THR A C 1
ATOM 733 O O . THR A 1 96 ? -2.239 -3.227 7.278 1.00 74.69 96 THR A O 1
ATOM 736 N N . VAL A 1 97 ? -1.076 -4.981 6.507 1.00 84.38 97 VAL A N 1
ATOM 737 C CA . VAL A 1 97 ? -1.795 -5.990 7.307 1.00 84.38 97 VAL A CA 1
ATOM 738 C C . VAL A 1 97 ? -1.343 -5.970 8.763 1.00 84.38 97 VAL A C 1
ATOM 740 O O . VAL A 1 97 ? -2.181 -5.984 9.656 1.00 84.38 97 VAL A O 1
ATOM 743 N N . GLU A 1 98 ? -0.042 -5.892 9.014 1.00 86.81 98 GLU A N 1
ATOM 744 C CA . GLU A 1 98 ? 0.519 -5.874 10.364 1.00 86.81 98 GLU A CA 1
ATOM 745 C C . GLU A 1 98 ? 0.078 -4.624 11.129 1.00 86.81 98 GLU A C 1
ATOM 747 O O . GLU A 1 98 ? -0.468 -4.750 12.222 1.00 86.81 98 GLU A O 1
ATOM 752 N N . ASN A 1 99 ? 0.163 -3.445 10.503 1.00 88.19 99 ASN A N 1
ATOM 753 C CA . ASN A 1 99 ? -0.332 -2.203 11.101 1.00 88.19 99 ASN A CA 1
ATOM 754 C C . ASN A 1 99 ? -1.847 -2.263 11.369 1.00 88.19 99 ASN A C 1
ATOM 756 O O . ASN A 1 99 ? -2.324 -1.735 12.372 1.00 88.19 99 ASN A O 1
ATOM 760 N N . LEU A 1 100 ? -2.619 -2.917 10.488 1.00 91.69 100 LEU A N 1
ATOM 761 C CA . LEU A 1 100 ? -4.054 -3.121 10.697 1.00 91.69 100 LEU A CA 1
ATOM 762 C C . LEU A 1 100 ? -4.323 -4.040 11.898 1.00 91.69 100 LEU A C 1
ATOM 764 O O . LEU A 1 100 ? -5.193 -3.733 12.708 1.00 91.69 100 LEU A O 1
ATOM 768 N N . PHE A 1 101 ? -3.589 -5.146 12.039 1.00 93.81 101 PHE A N 1
ATOM 769 C CA . PHE A 1 101 ? -3.731 -6.059 13.178 1.00 93.81 101 PHE A CA 1
ATOM 770 C C . PHE A 1 101 ? -3.343 -5.413 14.508 1.00 93.81 101 PHE A C 1
ATOM 772 O O . PHE A 1 101 ? -4.047 -5.606 15.503 1.00 93.81 101 PHE A O 1
ATOM 779 N N . GLU A 1 102 ? -2.276 -4.617 14.532 1.00 94.69 102 GLU A N 1
ATOM 780 C CA . GLU A 1 102 ? -1.896 -3.834 15.709 1.00 94.69 102 GLU A CA 1
ATOM 781 C C . GLU A 1 102 ? -2.994 -2.832 16.082 1.00 94.69 102 GLU A C 1
ATOM 783 O O . GLU A 1 102 ? -3.454 -2.820 17.225 1.00 94.69 102 GLU A O 1
ATOM 788 N N . LEU A 1 103 ? -3.502 -2.071 15.105 1.00 94.69 103 LEU A N 1
ATOM 789 C CA . LEU A 1 103 ? -4.598 -1.126 15.316 1.00 94.69 103 LEU A CA 1
ATOM 790 C C . LEU A 1 103 ? -5.855 -1.818 15.863 1.00 94.69 103 LEU A C 1
ATOM 792 O O . LEU A 1 103 ? -6.429 -1.352 16.844 1.00 94.69 103 LEU A O 1
ATOM 796 N N . MET A 1 104 ? -6.275 -2.939 15.272 1.00 96.44 104 MET A N 1
ATOM 797 C CA . MET A 1 104 ? -7.434 -3.702 15.755 1.00 96.44 104 MET A CA 1
ATOM 798 C C . MET A 1 104 ? -7.235 -4.204 17.187 1.00 96.44 104 MET A C 1
ATOM 800 O O . MET A 1 104 ? -8.169 -4.151 17.983 1.00 96.44 104 MET A O 1
ATOM 804 N N . SER A 1 105 ? -6.022 -4.641 17.533 1.00 96.81 105 SER A N 1
ATOM 805 C CA . SER A 1 105 ? -5.692 -5.079 18.894 1.00 96.81 105 SER A CA 1
ATOM 806 C C . SER A 1 105 ? -5.806 -3.926 19.897 1.00 96.81 105 SER A C 1
ATOM 808 O O . SER A 1 105 ? -6.347 -4.099 20.987 1.00 96.81 105 SER A O 1
ATOM 810 N N . MET A 1 106 ? -5.356 -2.726 19.517 1.00 97.06 106 MET A N 1
ATOM 811 C CA . MET A 1 106 ? -5.505 -1.519 20.335 1.00 97.06 106 MET A CA 1
ATOM 812 C C . MET A 1 106 ? -6.971 -1.094 20.482 1.00 97.06 106 MET A C 1
ATOM 814 O O . MET A 1 106 ? -7.377 -0.682 21.568 1.00 97.06 106 MET A O 1
ATOM 818 N N . ILE A 1 107 ? -7.768 -1.210 19.415 1.00 97.50 107 ILE A N 1
ATOM 819 C CA . ILE A 1 107 ? -9.208 -0.919 19.432 1.00 97.50 107 ILE A CA 1
ATOM 820 C C . ILE A 1 107 ? -9.938 -1.880 20.381 1.00 97.50 107 ILE A C 1
ATOM 822 O O . ILE A 1 107 ? -10.665 -1.404 21.253 1.00 97.50 107 ILE A O 1
ATOM 826 N N . ASP A 1 108 ? -9.716 -3.196 20.271 1.00 97.19 108 ASP A N 1
ATOM 827 C CA . ASP A 1 108 ? -10.347 -4.192 21.157 1.00 97.19 108 ASP A CA 1
ATOM 828 C C . ASP A 1 108 ? -9.968 -3.937 22.626 1.00 97.19 108 ASP A C 1
ATOM 830 O O . ASP A 1 108 ? -10.841 -3.879 23.497 1.00 97.19 108 ASP A O 1
ATOM 834 N N . ALA A 1 109 ? -8.686 -3.671 22.902 1.00 96.81 109 ALA A N 1
ATOM 835 C CA . ALA A 1 109 ? -8.222 -3.332 24.245 1.00 96.81 109 ALA A CA 1
ATOM 836 C C . ALA A 1 109 ? -8.896 -2.059 24.789 1.00 96.81 109 ALA A C 1
ATOM 838 O O . ALA A 1 109 ? -9.378 -2.048 25.925 1.00 96.81 109 ALA A O 1
ATOM 839 N N . ALA A 1 110 ? -8.980 -0.998 23.981 1.00 96.12 110 ALA A N 1
ATOM 840 C CA . ALA A 1 110 ? -9.635 0.250 24.365 1.00 96.12 110 ALA A CA 1
ATOM 841 C C . ALA A 1 110 ? -11.134 0.050 24.635 1.00 96.12 110 ALA A C 1
ATOM 843 O O . ALA A 1 110 ? -11.649 0.567 25.630 1.00 96.12 110 ALA A O 1
ATOM 844 N N . LYS A 1 111 ? -11.816 -0.745 23.800 1.00 94.75 111 LYS A N 1
ATOM 845 C CA . LYS A 1 111 ? -13.248 -1.032 23.936 1.00 94.75 111 LYS A CA 1
ATOM 846 C C . LYS A 1 111 ? -13.567 -1.851 25.186 1.00 94.75 111 LYS A C 1
ATOM 848 O O . LYS A 1 111 ? -14.618 -1.662 25.789 1.00 94.75 111 LYS A O 1
ATOM 853 N N . ARG A 1 112 ? -12.658 -2.734 25.610 1.00 95.56 112 ARG A N 1
ATOM 854 C CA . ARG A 1 112 ? -12.779 -3.479 26.876 1.00 95.56 112 ARG A CA 1
ATOM 855 C C . ARG A 1 112 ? -12.466 -2.626 28.103 1.00 95.56 112 ARG A C 1
ATOM 857 O O . ARG A 1 112 ? -12.990 -2.901 29.177 1.00 95.56 112 ARG A O 1
ATOM 864 N N . ALA A 1 113 ? -11.605 -1.621 27.959 1.00 96.25 113 ALA A N 1
ATOM 865 C CA . ALA A 1 113 ? -11.150 -0.784 29.067 1.00 96.25 113 ALA A CA 1
ATOM 866 C C . ALA A 1 113 ? -12.079 0.406 29.378 1.00 96.25 113 ALA A C 1
ATOM 868 O O . ALA A 1 113 ? -11.978 0.988 30.459 1.00 96.25 113 ALA A O 1
ATOM 869 N N . SER A 1 114 ? -12.955 0.814 28.453 1.00 91.38 114 SER A N 1
ATOM 870 C CA . SER A 1 114 ? -13.822 1.984 28.626 1.00 91.38 114 SER A CA 1
ATOM 871 C C . SER A 1 114 ? -15.106 1.900 27.801 1.00 91.38 114 SER A C 1
ATOM 873 O O . SER A 1 114 ? -15.112 1.365 26.701 1.00 91.38 114 SER A O 1
ATOM 875 N N . GLU A 1 115 ? -16.178 2.534 28.283 1.00 88.56 115 GLU A N 1
ATOM 876 C CA . GLU A 1 115 ? -17.424 2.730 27.521 1.00 88.56 115 GLU A CA 1
ATOM 877 C C . GLU A 1 115 ? -17.344 3.891 26.512 1.00 88.56 115 GLU A C 1
ATOM 879 O O . GLU A 1 115 ? -18.281 4.136 25.749 1.00 88.56 115 GLU A O 1
ATOM 884 N N . LYS A 1 116 ? -16.240 4.648 26.509 1.00 95.44 116 LYS A N 1
ATOM 885 C CA . LYS A 1 116 ? -16.060 5.784 25.600 1.00 95.44 116 LYS A CA 1
ATOM 886 C C . LYS A 1 116 ? -15.935 5.314 24.143 1.00 95.44 116 LYS A C 1
ATOM 888 O O . LYS A 1 116 ? -15.389 4.241 23.891 1.00 95.44 116 LYS A O 1
ATOM 893 N N . PRO A 1 117 ? -16.388 6.131 23.174 1.00 95.62 117 PRO A N 1
ATOM 894 C CA . PRO A 1 117 ? -16.247 5.795 21.765 1.00 95.62 117 PRO A CA 1
ATOM 895 C C . PRO A 1 117 ? -14.771 5.773 21.343 1.00 95.62 117 PRO A C 1
ATOM 897 O O . PRO A 1 117 ? -14.010 6.683 21.680 1.00 95.62 117 PRO A O 1
ATOM 900 N N . VAL A 1 118 ? -14.388 4.764 20.564 1.00 97.25 118 VAL A N 1
ATOM 901 C CA . VAL A 1 118 ? -13.060 4.609 19.967 1.00 97.25 118 VAL A CA 1
ATOM 902 C C . VAL A 1 118 ? -13.086 5.188 18.554 1.00 97.25 118 VAL A C 1
ATOM 904 O O . VAL A 1 118 ? -13.871 4.766 17.706 1.00 97.25 118 VAL A O 1
ATOM 907 N N . VAL A 1 119 ? -12.223 6.169 18.292 1.00 97.06 119 VAL A N 1
ATOM 908 C CA . VAL A 1 119 ? -12.058 6.783 16.967 1.00 97.06 119 VAL A CA 1
ATOM 909 C C . VAL A 1 119 ? -10.737 6.303 16.376 1.00 97.06 119 VAL A C 1
ATOM 911 O O . VAL A 1 119 ? -9.675 6.610 16.915 1.00 97.06 119 VAL A O 1
ATOM 914 N N . ALA A 1 120 ? -10.797 5.554 15.277 1.00 95.62 120 ALA A N 1
ATOM 915 C CA . ALA A 1 120 ? -9.620 5.110 14.543 1.00 95.62 120 ALA A CA 1
ATOM 916 C C . ALA A 1 120 ? -9.222 6.175 13.512 1.00 95.62 120 ALA A C 1
ATOM 918 O O . ALA A 1 120 ? -9.949 6.416 12.552 1.00 95.62 120 ALA A O 1
ATOM 919 N N . VAL A 1 121 ? -8.069 6.814 13.702 1.00 95.06 121 VAL A N 1
ATOM 920 C CA . VAL A 1 121 ? -7.509 7.754 12.720 1.00 95.06 121 VAL A CA 1
ATOM 921 C C . VAL A 1 121 ? -6.561 6.979 11.811 1.00 95.06 121 VAL A C 1
ATOM 923 O O . VAL A 1 121 ? -5.543 6.464 12.270 1.00 95.06 121 VAL A O 1
ATOM 926 N N . ILE A 1 122 ? -6.909 6.870 10.532 1.00 92.00 122 ILE A N 1
ATOM 927 C CA . ILE A 1 122 ? -6.220 6.068 9.523 1.00 92.00 122 ILE A CA 1
ATOM 928 C C . ILE A 1 122 ? -5.886 6.980 8.332 1.00 92.00 122 ILE A C 1
ATOM 930 O O . ILE A 1 122 ? -6.592 6.964 7.322 1.00 92.00 122 ILE A O 1
ATOM 934 N N . PRO A 1 123 ? -4.775 7.745 8.399 1.00 85.19 123 PRO A N 1
ATOM 935 C CA . PRO A 1 123 ? -4.406 8.701 7.348 1.00 85.19 123 PRO A CA 1
ATOM 936 C C . PRO A 1 123 ? -4.278 8.060 5.961 1.00 85.19 123 PRO A C 1
ATOM 938 O O . PRO A 1 123 ? -4.522 8.699 4.940 1.00 85.19 123 PRO A O 1
ATOM 941 N N . TYR A 1 124 ? -3.893 6.783 5.931 1.00 82.19 124 TYR A N 1
ATOM 942 C CA . TYR A 1 124 ? -3.853 5.967 4.729 1.00 82.19 124 TYR A CA 1
ATOM 943 C C . TYR A 1 124 ? -4.676 4.700 4.933 1.00 82.19 124 TYR A C 1
ATOM 945 O O . TYR A 1 124 ? -4.251 3.769 5.623 1.00 82.19 124 TYR A O 1
ATOM 953 N N . PHE A 1 125 ? -5.855 4.654 4.315 1.00 86.69 125 PHE A N 1
ATOM 954 C CA . PHE A 1 125 ? -6.723 3.488 4.399 1.00 86.69 125 PHE A CA 1
ATOM 955 C C . PHE A 1 125 ? -6.183 2.352 3.524 1.00 86.69 125 PHE A C 1
ATOM 957 O O . PHE A 1 125 ? -6.393 2.296 2.309 1.00 86.69 125 PHE A O 1
ATOM 964 N N . GLY A 1 126 ? -5.477 1.426 4.168 1.00 83.31 126 GLY A N 1
ATOM 965 C CA . GLY A 1 126 ? -5.024 0.185 3.560 1.00 83.31 126 GLY A CA 1
ATOM 966 C C . GLY A 1 126 ? -6.126 -0.514 2.766 1.00 83.31 126 GLY A C 1
ATOM 967 O O . GLY A 1 126 ? -7.274 -0.560 3.197 1.00 83.31 126 GLY A O 1
ATOM 968 N N . PHE A 1 127 ? -5.785 -1.078 1.604 1.00 86.81 127 PHE A N 1
ATOM 969 C CA . PHE A 1 127 ? -6.736 -1.744 0.700 1.00 86.81 127 PHE A CA 1
ATOM 970 C C . PHE A 1 127 ? -7.798 -0.833 0.059 1.00 86.81 127 PHE A C 1
ATOM 972 O O . PHE A 1 127 ? -8.664 -1.353 -0.642 1.00 86.81 127 PHE A O 1
ATOM 979 N N . ALA A 1 128 ? -7.721 0.499 0.193 1.00 86.75 128 ALA A N 1
ATOM 980 C CA . ALA A 1 128 ? -8.694 1.427 -0.403 1.00 86.75 128 ALA A CA 1
ATOM 981 C C . ALA A 1 128 ? -8.917 1.224 -1.913 1.00 86.75 128 ALA A C 1
ATOM 983 O O . ALA A 1 128 ? -10.032 1.387 -2.396 1.00 86.75 128 ALA A O 1
ATOM 984 N N . ARG A 1 129 ? -7.885 0.805 -2.661 1.00 85.25 129 ARG A N 1
ATOM 985 C CA . ARG A 1 129 ? -7.979 0.526 -4.108 1.00 85.25 129 ARG A CA 1
ATOM 986 C C . ARG A 1 129 ? -8.727 -0.769 -4.461 1.00 85.25 129 ARG A C 1
ATOM 988 O O . ARG A 1 129 ? -8.967 -1.018 -5.636 1.00 85.25 129 ARG A O 1
ATOM 995 N N . GLN A 1 130 ? -9.059 -1.607 -3.479 1.00 87.25 130 GLN A N 1
ATOM 996 C CA . GLN A 1 130 ? -9.850 -2.831 -3.653 1.00 87.25 130 GLN A CA 1
ATOM 997 C C . GLN A 1 130 ? -11.322 -2.585 -3.278 1.00 87.25 130 GLN A C 1
ATOM 999 O O . GLN A 1 130 ? -11.907 -3.338 -2.500 1.00 87.25 130 GLN A O 1
ATOM 1004 N N . ASP A 1 131 ? -11.903 -1.502 -3.800 1.00 92.75 131 ASP A N 1
ATOM 1005 C CA . ASP A 1 131 ? -13.277 -1.037 -3.549 1.00 92.75 131 ASP A CA 1
ATOM 1006 C C . ASP A 1 131 ? -14.341 -1.727 -4.401 1.00 92.75 131 ASP A C 1
ATOM 1008 O O . ASP A 1 131 ? -15.531 -1.673 -4.087 1.00 92.75 131 ASP A O 1
ATOM 1012 N N . ARG A 1 132 ? -13.923 -2.421 -5.458 1.00 90.19 132 ARG A N 1
ATOM 1013 C CA . ARG A 1 132 ? -14.814 -3.099 -6.397 1.00 90.19 132 ARG A CA 1
ATOM 1014 C C . ARG A 1 132 ? -14.215 -4.402 -6.901 1.00 90.19 132 ARG A C 1
ATOM 1016 O O . ARG A 1 132 ? -13.013 -4.635 -6.818 1.00 90.19 132 ARG A O 1
ATOM 1023 N N . LYS A 1 133 ? -15.075 -5.234 -7.484 1.00 89.94 133 LYS A N 1
ATOM 1024 C CA . LYS A 1 133 ? -14.655 -6.421 -8.230 1.00 89.94 133 LYS A CA 1
ATOM 1025 C C . LYS A 1 133 ? -14.259 -6.006 -9.643 1.00 89.94 133 LYS A C 1
ATOM 1027 O O . LYS A 1 133 ? -15.092 -5.473 -10.369 1.00 89.94 133 LYS A O 1
ATOM 1032 N N . ASP A 1 134 ? -13.021 -6.277 -10.035 1.00 85.88 134 ASP A N 1
ATOM 1033 C CA . ASP A 1 134 ? -12.563 -6.160 -11.425 1.00 85.88 134 ASP A CA 1
ATOM 1034 C C . ASP A 1 134 ? -12.944 -7.401 -12.254 1.00 85.88 134 ASP A C 1
ATOM 1036 O O . ASP A 1 134 ? -13.089 -7.327 -13.473 1.00 85.88 134 ASP A O 1
ATOM 1040 N N . LYS A 1 135 ? -13.131 -8.550 -11.590 1.00 85.50 135 LYS A N 1
ATOM 1041 C CA . LYS A 1 135 ? -13.508 -9.838 -12.189 1.00 85.50 135 LYS A CA 1
ATOM 1042 C C . LYS A 1 135 ? -14.498 -10.606 -11.306 1.00 85.50 135 LYS A C 1
ATOM 1044 O O . LYS A 1 135 ? -14.597 -10.353 -10.103 1.00 85.50 135 LYS A O 1
ATOM 1049 N N . PRO A 1 136 ? -15.235 -11.591 -11.850 1.00 90.56 136 PRO A N 1
ATOM 1050 C CA . PRO A 1 136 ? -16.062 -12.471 -11.031 1.00 90.56 136 PRO A CA 1
ATOM 1051 C C . PRO A 1 136 ? -15.237 -13.201 -9.956 1.00 90.56 136 PRO A C 1
ATOM 1053 O O . PRO A 1 136 ? -14.143 -13.683 -10.236 1.00 90.56 136 PRO A O 1
ATOM 1056 N N . ARG A 1 137 ? -15.807 -13.346 -8.749 1.00 91.50 137 ARG A N 1
ATOM 1057 C CA . ARG A 1 137 ? -15.241 -14.109 -7.610 1.00 91.50 137 ARG A CA 1
ATOM 1058 C C . ARG A 1 137 ? -13.930 -13.564 -7.007 1.00 91.50 137 ARG A C 1
ATOM 1060 O O . ARG A 1 137 ? -13.184 -14.328 -6.407 1.00 91.50 137 ARG A O 1
ATOM 1067 N N . VAL A 1 138 ? -13.676 -12.259 -7.099 1.00 90.38 138 VAL A N 1
ATOM 1068 C CA . VAL A 1 138 ? -12.588 -11.590 -6.355 1.00 90.38 138 VAL A CA 1
ATOM 1069 C C . VAL A 1 138 ? -13.097 -10.942 -5.060 1.00 90.38 138 VAL A C 1
ATOM 1071 O O . VAL A 1 138 ? -14.286 -10.621 -4.940 1.00 90.38 138 VAL A O 1
ATOM 1074 N N . ALA A 1 139 ? -12.199 -10.765 -4.088 1.00 89.38 139 ALA A N 1
ATOM 1075 C CA . ALA A 1 139 ? -12.487 -10.081 -2.830 1.00 89.38 139 ALA A CA 1
ATOM 1076 C C . ALA A 1 139 ? -12.626 -8.559 -3.025 1.00 89.38 139 ALA A C 1
ATOM 1078 O O . ALA A 1 139 ? -12.010 -7.984 -3.918 1.00 89.38 139 ALA A O 1
ATOM 1079 N N . ILE A 1 140 ? -13.414 -7.912 -2.160 1.00 94.19 140 ILE A N 1
ATOM 1080 C CA . ILE A 1 140 ? -13.479 -6.448 -2.033 1.00 94.19 140 ILE A CA 1
ATOM 1081 C C . ILE A 1 140 ? -12.742 -6.088 -0.741 1.00 94.19 140 ILE A C 1
ATOM 1083 O O . ILE A 1 140 ? -13.338 -6.057 0.339 1.00 94.19 140 ILE A O 1
ATOM 1087 N N . GLY A 1 141 ? -11.423 -5.916 -0.846 1.00 91.50 141 GLY A N 1
ATOM 1088 C CA . GLY A 1 141 ? -10.532 -5.743 0.301 1.00 91.50 141 GLY A CA 1
ATOM 1089 C C . GLY A 1 141 ? -10.894 -4.545 1.177 1.00 91.50 141 GLY A C 1
ATOM 1090 O O . GLY A 1 141 ? -10.912 -4.682 2.397 1.00 91.50 141 GLY A O 1
ATOM 1091 N N . SER A 1 142 ? -11.274 -3.405 0.591 1.00 93.44 142 SER A N 1
ATOM 1092 C CA . SER A 1 142 ? -11.621 -2.215 1.384 1.00 93.44 142 SER A CA 1
ATOM 1093 C C . SER A 1 142 ? -12.853 -2.443 2.266 1.00 93.44 142 SER A C 1
ATOM 1095 O O . SER A 1 142 ? -12.861 -2.054 3.433 1.00 93.44 142 SER A O 1
ATOM 1097 N N . LYS A 1 143 ? -13.879 -3.136 1.748 1.00 95.56 143 LYS A N 1
ATOM 1098 C CA . LYS A 1 143 ? -15.083 -3.468 2.521 1.00 95.56 143 LYS A CA 1
ATOM 1099 C C . LYS A 1 143 ? -14.780 -4.472 3.628 1.00 95.56 143 LYS A C 1
ATOM 1101 O O . LYS A 1 143 ? -15.316 -4.331 4.724 1.00 95.56 143 LYS A O 1
ATOM 1106 N N . MET A 1 144 ? -13.925 -5.455 3.349 1.00 95.81 144 MET A N 1
ATOM 1107 C CA . MET A 1 144 ? -13.471 -6.423 4.346 1.00 95.81 144 MET A CA 1
ATOM 1108 C C . MET A 1 144 ? -12.762 -5.721 5.511 1.00 95.81 144 MET A C 1
ATOM 1110 O O . MET A 1 144 ? -13.124 -5.951 6.659 1.00 95.81 144 MET A O 1
ATOM 1114 N N . VAL A 1 145 ? -11.823 -4.814 5.225 1.00 94.94 145 VAL A N 1
ATOM 1115 C CA . VAL A 1 145 ? -11.110 -4.037 6.254 1.00 94.94 145 VAL A CA 1
ATOM 1116 C C . VAL A 1 145 ? -12.065 -3.148 7.050 1.00 94.94 145 VAL A C 1
ATOM 1118 O O . VAL A 1 145 ? -11.991 -3.120 8.274 1.00 94.94 145 VAL A O 1
ATOM 1121 N N . ALA A 1 146 ? -13.008 -2.472 6.387 1.00 95.50 146 ALA A N 1
ATOM 1122 C CA . ALA A 1 146 ? -14.009 -1.657 7.077 1.00 95.50 146 ALA A CA 1
ATOM 1123 C C . ALA A 1 146 ? -14.856 -2.488 8.059 1.00 95.50 146 ALA A C 1
ATOM 1125 O O . ALA A 1 146 ? -15.053 -2.076 9.198 1.00 95.50 146 ALA A O 1
ATOM 1126 N N . MET A 1 147 ? -15.303 -3.679 7.642 1.00 96.56 147 MET A N 1
ATOM 1127 C CA . MET A 1 147 ? -16.040 -4.606 8.512 1.00 96.56 147 MET A CA 1
ATOM 1128 C C . MET A 1 147 ? -15.186 -5.112 9.680 1.00 96.56 147 MET A C 1
ATOM 1130 O O . MET A 1 147 ? -15.697 -5.275 10.784 1.00 96.56 147 MET A O 1
ATOM 1134 N N . MET A 1 148 ? -13.893 -5.358 9.460 1.00 96.56 148 MET A N 1
ATOM 1135 C CA . MET A 1 148 ? -12.972 -5.773 10.521 1.00 96.56 148 MET A CA 1
ATOM 1136 C C . MET A 1 148 ? -12.791 -4.679 11.578 1.00 96.56 148 MET A C 1
ATOM 1138 O O . MET A 1 148 ? -12.871 -4.975 12.765 1.00 96.56 148 MET A O 1
ATOM 1142 N N . LEU A 1 149 ? -12.612 -3.420 11.165 1.00 96.62 149 LEU A N 1
ATOM 1143 C CA . LEU A 1 149 ? -12.498 -2.278 12.082 1.00 96.62 149 LEU A CA 1
ATOM 1144 C C . LEU A 1 149 ? -13.781 -2.065 12.897 1.00 96.62 149 LEU A C 1
ATOM 1146 O O . LEU A 1 149 ? -13.714 -1.865 14.109 1.00 96.62 149 LEU A O 1
ATOM 1150 N N . GLU A 1 150 ? -14.941 -2.156 12.243 1.00 96.50 150 GLU A N 1
ATOM 1151 C CA . GLU A 1 150 ? -16.251 -2.105 12.902 1.00 96.50 150 GLU A CA 1
ATOM 1152 C C . GLU A 1 150 ? -16.391 -3.239 13.930 1.00 96.50 150 GLU A C 1
ATOM 1154 O O . GLU A 1 150 ? -16.730 -2.995 15.085 1.00 96.50 150 GLU A O 1
ATOM 1159 N N . THR A 1 151 ? -16.036 -4.470 13.544 1.00 96.81 151 THR A N 1
ATOM 1160 C CA . THR A 1 151 ? -16.104 -5.652 14.422 1.00 96.81 151 THR A CA 1
ATOM 1161 C C . THR A 1 151 ? -15.132 -5.560 15.599 1.00 96.81 151 THR A C 1
ATOM 1163 O O . THR A 1 151 ? -15.467 -5.995 16.697 1.00 96.81 151 THR A O 1
ATOM 1166 N N . ALA A 1 152 ? -13.946 -4.977 15.400 1.00 96.75 152 ALA A N 1
ATOM 1167 C CA . ALA A 1 152 ? -12.980 -4.741 16.471 1.00 96.75 152 ALA A CA 1
ATOM 1168 C C . ALA A 1 152 ? -13.497 -3.737 17.520 1.00 96.75 152 ALA A C 1
ATOM 1170 O O . ALA A 1 152 ? -13.013 -3.736 18.649 1.00 96.75 152 ALA A O 1
ATOM 1171 N N . GLY A 1 153 ? -14.488 -2.907 17.171 1.00 96.56 153 GLY A N 1
ATOM 1172 C CA . GLY A 1 153 ? -15.129 -1.958 18.081 1.00 96.56 153 GLY A CA 1
ATOM 1173 C C . GLY A 1 153 ? -14.827 -0.488 17.791 1.00 96.56 153 GLY A C 1
ATOM 1174 O O . GLY A 1 153 ? -15.030 0.342 18.678 1.00 96.56 153 GLY A O 1
ATOM 1175 N N . ALA A 1 154 ? -14.343 -0.148 16.589 1.00 97.25 154 ALA A N 1
ATOM 1176 C CA . ALA A 1 154 ? -14.188 1.246 16.179 1.00 97.25 154 ALA A CA 1
ATOM 1177 C C . ALA A 1 154 ? -15.562 1.892 15.958 1.00 97.25 154 ALA A C 1
ATOM 1179 O O . ALA A 1 154 ? -16.341 1.447 15.118 1.00 97.25 154 ALA A O 1
ATOM 1180 N N . ASP A 1 155 ? -15.840 2.980 16.673 1.00 97.25 155 ASP A N 1
ATOM 1181 C CA . ASP A 1 155 ? -17.099 3.717 16.556 1.00 97.25 155 ASP A CA 1
ATOM 1182 C C . ASP A 1 155 ? -17.053 4.746 15.409 1.00 97.25 155 ASP A C 1
ATOM 1184 O O . ASP A 1 155 ? -18.089 5.112 14.851 1.00 97.25 155 ASP A O 1
ATOM 1188 N N . ARG A 1 156 ? -15.856 5.239 15.052 1.00 96.75 156 ARG A N 1
ATOM 1189 C CA . ARG A 1 156 ? -15.618 6.147 13.911 1.00 96.75 156 ARG A CA 1
ATOM 1190 C C . ARG A 1 156 ? -14.260 5.889 13.266 1.00 96.75 156 ARG A C 1
ATOM 1192 O O . ARG A 1 156 ? -13.321 5.491 13.951 1.00 96.75 156 ARG A O 1
ATOM 1199 N N . VAL A 1 157 ? -14.159 6.200 11.973 1.00 94.62 157 VAL A N 1
ATOM 1200 C CA . VAL A 1 157 ? -12.910 6.183 11.196 1.00 94.62 157 VAL A CA 1
ATOM 1201 C C . VAL A 1 157 ? -12.699 7.554 10.551 1.00 94.62 157 VAL A C 1
ATOM 1203 O O . VAL A 1 157 ? -13.662 8.122 10.029 1.00 94.62 157 VAL A O 1
ATOM 1206 N N . MET A 1 158 ? -11.476 8.087 10.617 1.00 91.00 158 MET A N 1
ATOM 1207 C CA . MET A 1 158 ? -11.078 9.386 10.050 1.00 91.00 158 MET A CA 1
ATOM 1208 C C . MET A 1 158 ? -9.791 9.282 9.247 1.00 91.00 158 MET A C 1
ATOM 1210 O O . MET A 1 158 ? -8.900 8.532 9.698 1.00 91.00 158 MET A O 1
#

Sequence (158 aa):
MTNIQSLRKVDFLQSLPGDALENLGSHCTVHELEKETVLFQDGEEGSSMYIILSGELIVSKDGIEIARRYKGDYIGEMSLVGAKPRSATVKSTMPTVENLFELMSMIDAAKRASEKPVVAVIPYFGFARQDRKDKPRVAIGSKMVAMMLETAGADRVM

Foldseek 3Di:
DQDLVLQCLAPVSVPDDPVRSVVVSVPDDDDDADAFDWPDAAQAQADDKDAAQAAKKFWADPNHGPDMDGRNDMARVVCNVPVGGGHTIMTGHHDPVVVLVVQLVVLLVVVVVDPDAAEAEDVDQPLPVLCDDPDPPDDSVSVVSVVSSVVSRHPYYD

Secondary structure (DSSP, 8-state):
---HHHHTTSTTTTTS-HHHHHHHHHHPPP----TT-EEE-TT------EE--SSEEEEEETTEEEEEEETT-EE-HHHHHH-PPPSSEEEEPPPHHHHHHHHHHHHHHHHHH-SSPPEE--SS-TTTT-SS-SSTT---HHHHHHHHHHHHT-SEE-

pLDDT: mean 88.85, std 7.73, range [46.31, 97.5]

Radius of gyration: 19.79 Å; chains: 1; bounding box: 41×36×57 Å